Protein AF-A0A8J3IR91-F1 (afdb_monomer_lite)

Radius of gyration: 12.89 Å; chains: 1; bounding box: 26×27×30 Å

Sequence (80 aa):
MSPTRASWLMVSWKEELDERQQKSVEQICQGHPDLESAYQLAQQFVLMLAEHRAEDLDAWLVQAEQSGLPELRKMAKGIR

Foldseek 3Di:
DDPVLLVCLLQDAPVPDDPVSNVSLVVQCVVDVLSVLSSVLSNVVSVCVVVVVPVCLVVSLVSLCVSPDPVSVVVSVVVD

Structure (mmCIF, N/CA/C/O backbone):
data_AF-A0A8J3IR91-F1
#
_entry.id   AF-A0A8J3IR91-F1
#
loop_
_atom_site.group_PDB
_atom_site.id
_atom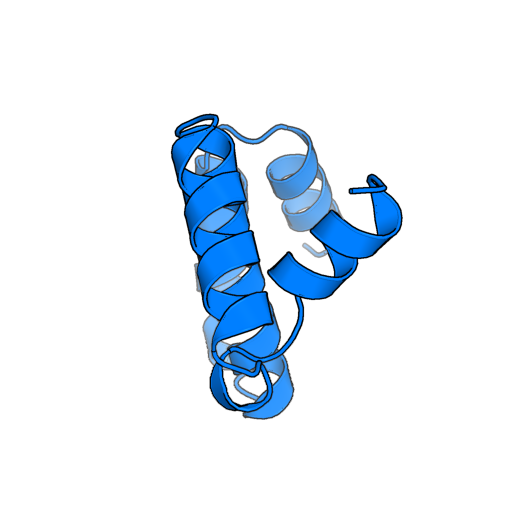_site.type_symbol
_atom_site.label_atom_id
_atom_site.label_alt_id
_atom_site.label_comp_id
_atom_site.label_asym_id
_atom_site.label_entity_id
_atom_site.label_seq_id
_atom_site.pdbx_PDB_ins_code
_atom_site.Cartn_x
_atom_site.Cartn_y
_atom_site.Cartn_z
_atom_site.occupancy
_atom_site.B_iso_or_equiv
_atom_site.auth_seq_id
_atom_site.auth_comp_id
_atom_site.auth_asym_id
_atom_site.auth_atom_id
_atom_site.pdbx_PDB_model_num
ATOM 1 N N . MET A 1 1 ? -7.859 16.745 11.564 1.00 81.50 1 MET A N 1
ATOM 2 C CA . MET A 1 1 ? -7.023 16.575 10.352 1.00 81.50 1 MET A CA 1
ATOM 3 C C . MET A 1 1 ? -7.947 16.449 9.150 1.00 81.50 1 MET A C 1
ATOM 5 O O . MET A 1 1 ? -8.992 15.835 9.307 1.00 81.50 1 MET A O 1
ATOM 9 N N . SER A 1 2 ? -7.633 17.058 8.002 1.00 92.62 2 SER A N 1
ATOM 10 C CA . SER A 1 2 ? -8.481 16.925 6.805 1.00 92.62 2 SER A CA 1
ATOM 11 C C . SER A 1 2 ? -8.240 15.583 6.094 1.00 92.62 2 SER A C 1
ATOM 13 O O . SER A 1 2 ? -7.120 15.069 6.167 1.00 92.62 2 SER A O 1
ATOM 15 N N . PRO A 1 3 ? -9.233 15.039 5.361 1.00 90.62 3 PRO A N 1
ATOM 16 C CA . PRO A 1 3 ? -9.065 13.806 4.585 1.00 90.62 3 PRO A CA 1
ATOM 17 C C . PRO A 1 3 ? -7.908 13.870 3.580 1.00 90.62 3 PRO A C 1
ATOM 19 O O . PRO A 1 3 ? -7.138 12.922 3.460 1.00 90.62 3 PRO A O 1
ATOM 22 N N . THR A 1 4 ? -7.717 15.015 2.915 1.00 93.12 4 THR A N 1
ATOM 23 C CA . THR A 1 4 ? -6.605 15.234 1.974 1.00 93.12 4 THR A CA 1
ATOM 24 C C . THR A 1 4 ? -5.246 15.145 2.661 1.00 93.12 4 THR A C 1
ATOM 26 O O . THR A 1 4 ? -4.331 14.521 2.136 1.00 93.12 4 THR A O 1
ATOM 29 N N . ARG A 1 5 ? -5.110 15.729 3.860 1.00 92.81 5 ARG A N 1
ATOM 30 C CA . ARG A 1 5 ? -3.859 15.670 4.624 1.00 92.81 5 ARG A CA 1
ATOM 31 C C . ARG A 1 5 ? -3.572 14.257 5.127 1.00 92.81 5 ARG A C 1
ATOM 33 O O . ARG A 1 5 ? -2.423 13.841 5.089 1.00 92.81 5 ARG A O 1
ATOM 40 N N . ALA A 1 6 ? -4.600 13.532 5.568 1.00 92.12 6 ALA A N 1
ATOM 41 C CA . ALA A 1 6 ? -4.466 12.131 5.963 1.00 92.12 6 ALA A CA 1
ATOM 42 C C . ALA A 1 6 ? -4.026 11.257 4.778 1.00 92.12 6 ALA A C 1
ATOM 44 O O . ALA A 1 6 ? -3.082 10.487 4.903 1.00 92.12 6 ALA A O 1
ATOM 45 N N . SER A 1 7 ? -4.652 11.448 3.612 1.00 92.50 7 SER A N 1
ATOM 46 C CA . SER A 1 7 ? -4.314 10.712 2.388 1.00 92.50 7 SER A CA 1
ATOM 47 C C . SER A 1 7 ? -2.876 10.978 1.948 1.00 92.50 7 SER A C 1
ATOM 49 O O . SER A 1 7 ? -2.157 10.035 1.647 1.00 92.50 7 SER A O 1
ATOM 51 N N . TRP A 1 8 ? -2.440 12.245 1.967 1.00 94.31 8 TRP A N 1
ATOM 52 C CA . TRP A 1 8 ? -1.056 12.614 1.659 1.00 94.31 8 TRP A CA 1
ATOM 53 C C . TRP A 1 8 ? -0.069 11.916 2.599 1.00 94.31 8 TRP A C 1
ATOM 55 O O . TRP A 1 8 ? 0.848 11.264 2.122 1.00 94.31 8 TRP A O 1
ATOM 65 N N . LEU A 1 9 ? -0.315 11.950 3.914 1.00 94.19 9 LEU A N 1
ATOM 66 C CA . LEU A 1 9 ? 0.541 11.276 4.898 1.00 94.19 9 LEU A CA 1
ATOM 67 C C . LEU A 1 9 ? 0.652 9.762 4.669 1.00 94.19 9 LEU A C 1
ATOM 69 O O . LEU A 1 9 ? 1.718 9.199 4.881 1.00 94.19 9 LEU A O 1
ATOM 73 N N . MET A 1 10 ? -0.428 9.101 4.242 1.00 93.19 10 MET A N 1
ATOM 74 C CA . MET A 1 10 ? -0.422 7.654 3.999 1.00 93.19 10 MET A CA 1
ATOM 75 C C . MET A 1 10 ? 0.401 7.239 2.772 1.00 93.19 10 MET A C 1
ATOM 77 O O . MET A 1 10 ? 0.864 6.101 2.723 1.00 93.19 10 MET A O 1
ATOM 81 N N . VAL A 1 11 ? 0.570 8.134 1.793 1.00 92.19 11 VAL A N 1
ATOM 82 C CA . VAL A 1 11 ? 1.318 7.869 0.548 1.00 92.19 11 VAL A CA 1
ATOM 83 C C . VAL A 1 11 ? 2.676 8.575 0.495 1.00 92.19 11 VAL A C 1
ATOM 85 O O . VAL A 1 11 ? 3.433 8.376 -0.449 1.00 92.19 11 VAL A O 1
ATOM 88 N N . SER A 1 12 ? 3.000 9.409 1.483 1.00 91.62 12 SER A N 1
ATOM 89 C CA . SER A 1 12 ? 4.342 9.964 1.651 1.00 91.62 12 SER A CA 1
ATOM 90 C C . SER A 1 12 ? 5.332 8.859 2.002 1.00 91.62 12 SER A C 1
ATOM 92 O O . SER A 1 12 ? 4.998 7.935 2.747 1.00 91.62 12 SER A O 1
ATOM 94 N N . TRP A 1 13 ? 6.558 8.974 1.499 1.00 84.56 13 TRP A N 1
ATOM 95 C CA . TRP A 1 13 ? 7.623 8.049 1.855 1.00 84.56 13 TRP A CA 1
ATOM 96 C C . TRP A 1 13 ? 7.923 8.170 3.353 1.00 84.56 13 TRP A C 1
ATOM 98 O O . TRP A 1 13 ? 8.136 9.272 3.862 1.00 84.56 13 TRP A O 1
ATOM 108 N N . LYS A 1 14 ? 7.879 7.049 4.080 1.00 79.69 14 LYS A N 1
ATOM 109 C CA . LYS A 1 14 ? 7.975 7.025 5.547 1.00 79.69 14 LYS A CA 1
ATOM 110 C C . LYS A 1 14 ? 9.236 7.726 6.070 1.00 79.69 14 LYS A C 1
ATOM 112 O O . LYS A 1 14 ? 9.182 8.389 7.103 1.00 79.69 14 LYS A O 1
ATOM 117 N N . GLU A 1 15 ? 10.343 7.594 5.353 1.00 82.00 15 GLU A N 1
ATOM 118 C CA . GLU A 1 15 ? 11.656 8.159 5.656 1.00 82.00 15 GLU A CA 1
ATOM 119 C C . GLU A 1 15 ? 11.678 9.692 5.561 1.00 82.00 15 GLU A C 1
ATOM 121 O O . GLU A 1 15 ? 12.508 10.333 6.204 1.00 82.00 15 GLU A O 1
ATOM 126 N N . GLU A 1 16 ? 10.750 10.289 4.810 1.00 86.81 16 GLU A N 1
ATOM 127 C CA . GLU A 1 16 ? 10.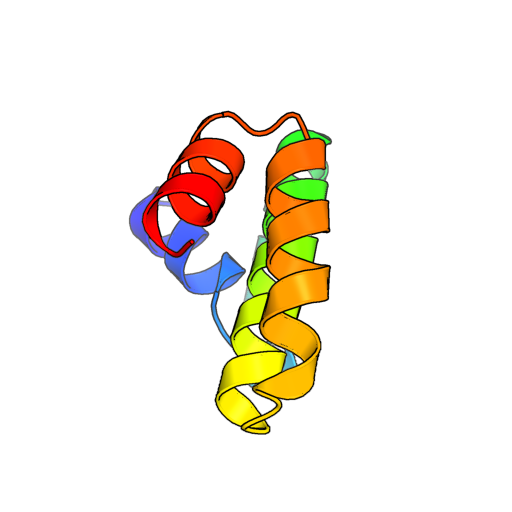607 11.742 4.674 1.00 86.81 16 GLU A CA 1
ATOM 128 C C . GLU A 1 16 ? 9.666 12.350 5.725 1.00 86.81 16 GLU A C 1
ATOM 130 O O . GLU A 1 16 ? 9.591 13.573 5.861 1.00 86.81 16 GLU A O 1
ATOM 135 N N . LEU A 1 17 ? 8.936 11.513 6.471 1.00 91.06 17 LEU A N 1
ATOM 136 C CA . LEU A 1 17 ? 8.009 11.972 7.497 1.00 91.06 17 LEU A CA 1
ATOM 137 C C . LEU A 1 17 ? 8.744 12.305 8.794 1.00 91.06 17 LEU A C 1
ATOM 139 O O . LEU A 1 17 ? 9.461 11.474 9.354 1.00 91.06 17 LEU A O 1
ATOM 143 N N . ASP A 1 18 ? 8.480 13.495 9.330 1.00 94.06 18 ASP A N 1
ATOM 144 C CA . ASP A 1 18 ? 8.924 13.871 10.668 1.00 94.06 18 ASP A CA 1
ATOM 145 C C . ASP A 1 18 ? 8.199 13.065 11.764 1.00 94.06 18 ASP A C 1
ATOM 147 O O . ASP A 1 18 ? 7.164 12.430 11.544 1.00 94.06 18 ASP A O 1
ATOM 151 N N . GLU A 1 19 ? 8.711 13.117 12.994 1.00 93.50 19 GLU A N 1
ATOM 152 C CA . GLU A 1 19 ? 8.150 12.362 14.123 1.00 93.50 19 GLU A CA 1
ATOM 153 C C . GLU A 1 19 ? 6.662 12.656 14.391 1.00 93.50 19 GLU A C 1
ATOM 155 O O . GLU A 1 19 ? 5.917 11.789 14.854 1.00 93.50 19 GLU A O 1
ATOM 160 N N . ARG A 1 20 ? 6.196 13.886 14.135 1.00 93.94 20 ARG A N 1
ATOM 161 C CA . AR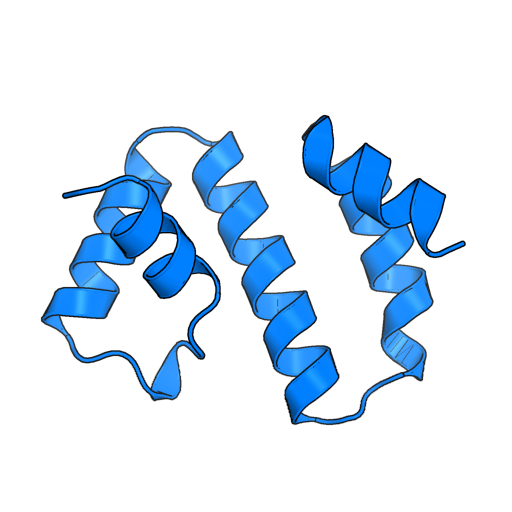G A 1 20 ? 4.788 14.262 14.352 1.00 93.94 20 ARG A CA 1
ATOM 162 C C . ARG A 1 20 ? 3.905 13.696 13.249 1.00 93.94 20 ARG A C 1
ATOM 164 O O . ARG A 1 20 ? 2.770 13.292 13.513 1.00 93.94 20 ARG A O 1
ATOM 171 N N . GLN A 1 21 ? 4.410 13.677 12.024 1.00 94.62 21 GLN A N 1
ATOM 172 C CA . GLN A 1 21 ? 3.750 13.089 10.870 1.00 94.62 21 GLN A CA 1
ATOM 173 C C . GLN A 1 21 ? 3.668 11.566 11.008 1.00 94.62 21 GLN A C 1
ATOM 175 O O . GLN A 1 21 ? 2.581 11.020 10.839 1.00 94.62 21 GLN A O 1
ATOM 180 N N . GLN A 1 22 ? 4.746 10.902 11.434 1.00 93.06 22 GLN A N 1
ATOM 181 C CA . GLN A 1 22 ? 4.747 9.463 11.720 1.00 93.06 22 GLN A CA 1
ATOM 182 C C . GLN A 1 22 ? 3.719 9.102 12.801 1.00 93.06 22 GLN A C 1
ATOM 184 O O . GLN A 1 22 ? 2.878 8.233 12.585 1.00 93.06 22 GLN A O 1
ATOM 189 N N . LYS A 1 23 ? 3.669 9.854 13.909 1.00 94.50 23 LYS A N 1
ATOM 190 C CA . LYS A 1 23 ? 2.622 9.681 14.935 1.00 94.50 23 LYS A CA 1
ATOM 191 C C . LYS A 1 23 ? 1.210 9.899 14.396 1.00 94.50 23 LYS A C 1
ATOM 193 O O . LYS A 1 23 ? 0.271 9.242 14.834 1.00 94.50 23 LYS A O 1
ATOM 198 N N . SER A 1 24 ? 1.039 10.826 13.455 1.00 94.75 24 SER A N 1
ATOM 199 C CA . SER A 1 24 ? -0.263 11.052 12.818 1.00 94.75 24 SER A CA 1
ATOM 200 C C . SER A 1 24 ? -0.674 9.848 11.966 1.00 94.75 24 SER A C 1
ATOM 202 O O . SER A 1 24 ? -1.835 9.455 12.004 1.00 94.75 24 SER A O 1
ATOM 204 N N . VAL A 1 25 ? 0.266 9.237 11.241 1.00 94.88 25 VAL A N 1
ATOM 205 C CA . VAL A 1 25 ? 0.037 7.997 10.483 1.00 94.88 25 VAL A CA 1
ATOM 206 C C . VAL A 1 25 ? -0.327 6.841 11.413 1.00 94.88 25 VAL A C 1
ATOM 208 O O . VAL A 1 25 ? -1.309 6.148 11.157 1.00 94.88 25 VAL A O 1
ATOM 211 N N . GLU A 1 26 ? 0.394 6.671 12.523 1.00 94.50 26 GLU A N 1
ATOM 212 C CA . GLU A 1 26 ? 0.081 5.652 13.534 1.00 94.50 26 GLU A CA 1
ATOM 213 C C . GLU A 1 26 ? -1.342 5.820 14.082 1.00 94.50 26 GLU A C 1
ATOM 215 O O . GLU A 1 26 ? -2.103 4.856 14.137 1.00 94.50 26 GLU A O 1
ATOM 220 N N . GLN A 1 27 ? -1.738 7.051 14.415 1.00 95.12 27 GLN A N 1
ATOM 221 C CA . GLN A 1 27 ? -3.093 7.355 14.883 1.00 95.12 27 GLN A CA 1
ATOM 222 C C . GLN A 1 27 ? -4.166 7.059 13.829 1.00 95.12 27 GLN A C 1
ATOM 224 O O . GLN A 1 27 ? -5.247 6.591 14.184 1.00 95.12 27 GLN A O 1
ATOM 229 N N . ILE A 1 28 ? -3.891 7.316 12.543 1.00 94.38 28 ILE A N 1
ATOM 230 C CA . ILE A 1 28 ? -4.805 6.945 11.451 1.00 94.38 28 ILE A CA 1
ATOM 231 C C . ILE A 1 28 ? -4.956 5.421 11.403 1.00 94.38 28 ILE A C 1
ATOM 233 O O . ILE A 1 28 ? -6.080 4.925 11.407 1.00 94.38 28 ILE A O 1
ATOM 237 N N . CYS A 1 29 ? -3.846 4.679 11.396 1.00 94.75 29 CYS A N 1
ATOM 238 C CA . CYS A 1 29 ? -3.859 3.218 11.273 1.00 94.75 29 CYS A CA 1
ATOM 239 C C . CYS A 1 29 ? -4.561 2.540 12.459 1.00 94.75 29 CYS A C 1
ATOM 241 O O . CYS A 1 29 ? -5.284 1.568 12.274 1.00 94.75 29 CYS A O 1
ATOM 243 N N . GLN A 1 30 ? -4.429 3.097 13.667 1.00 94.62 30 GLN A N 1
ATOM 244 C CA . GLN A 1 30 ? -5.123 2.610 14.865 1.00 94.62 30 GLN A CA 1
ATOM 245 C C . GLN A 1 30 ? -6.647 2.814 14.823 1.00 94.62 30 GLN A C 1
ATOM 247 O O . GLN A 1 30 ? -7.364 2.212 15.620 1.00 94.62 30 GLN A O 1
ATOM 252 N N . GLY A 1 31 ? -7.159 3.656 13.920 1.00 92.62 31 GLY A N 1
ATOM 253 C CA . GLY A 1 31 ? -8.587 3.954 13.825 1.00 92.62 31 GLY A CA 1
ATOM 254 C C . GLY A 1 31 ? -9.432 2.808 13.259 1.00 92.62 31 GLY A C 1
ATOM 255 O O . GLY A 1 31 ? -10.603 2.695 13.617 1.00 92.62 31 GLY A O 1
ATOM 256 N N . HIS A 1 32 ? -8.866 1.973 12.378 1.00 93.50 32 HIS A N 1
ATOM 257 C CA . HIS A 1 32 ? -9.552 0.820 11.788 1.00 93.50 32 HIS A CA 1
ATOM 258 C C . HIS A 1 32 ? -8.550 -0.137 11.105 1.00 93.50 32 HIS A C 1
ATOM 260 O O . HIS A 1 32 ? -7.651 0.355 10.423 1.00 93.50 32 HIS A O 1
ATOM 266 N N . PRO A 1 33 ? -8.724 -1.474 11.174 1.00 89.62 33 PRO A N 1
ATOM 267 C CA . PRO A 1 33 ? -7.826 -2.438 10.513 1.00 89.62 33 PRO A CA 1
ATOM 268 C C . PRO A 1 33 ? -7.648 -2.210 9.002 1.00 89.62 33 PRO A C 1
ATOM 270 O O . PRO A 1 33 ? -6.557 -2.373 8.452 1.00 89.62 33 PRO A O 1
ATOM 273 N N . ASP A 1 34 ? -8.710 -1.766 8.328 1.00 94.31 34 ASP A N 1
ATOM 274 C CA . ASP A 1 34 ? -8.660 -1.399 6.906 1.00 94.31 34 ASP A CA 1
ATOM 275 C C . ASP A 1 34 ? -7.681 -0.253 6.625 1.00 94.31 34 ASP A C 1
ATOM 277 O O . ASP A 1 34 ? -7.080 -0.221 5.555 1.00 94.31 34 ASP A O 1
ATOM 281 N N . LEU A 1 35 ? -7.498 0.683 7.564 1.00 94.12 35 LEU A N 1
ATOM 282 C CA . LEU A 1 35 ? -6.569 1.806 7.401 1.00 94.12 35 LEU A CA 1
ATOM 283 C C . LEU A 1 35 ? -5.118 1.346 7.514 1.00 94.12 35 LEU A C 1
ATOM 285 O O . LEU A 1 35 ? -4.281 1.808 6.743 1.00 94.12 35 LEU A O 1
ATOM 289 N N . GLU A 1 36 ? -4.830 0.411 8.419 1.00 94.19 36 GLU A N 1
ATOM 290 C CA . GLU A 1 36 ? -3.518 -0.234 8.498 1.00 94.19 36 GLU A CA 1
ATOM 291 C C . GLU A 1 36 ? -3.212 -1.017 7.213 1.00 94.19 36 GLU A C 1
ATOM 293 O O . GLU A 1 36 ? -2.152 -0.837 6.613 1.00 94.19 36 GLU A O 1
ATOM 298 N N . SER A 1 37 ? -4.171 -1.815 6.737 1.00 94.44 37 SER A N 1
ATOM 299 C CA . SER A 1 37 ? -4.025 -2.589 5.496 1.00 94.44 37 SER A CA 1
ATOM 300 C C . SER A 1 37 ? -3.840 -1.676 4.276 1.00 94.44 37 SER A C 1
ATOM 302 O O . SER A 1 37 ? -2.977 -1.916 3.430 1.00 94.44 37 SER A O 1
ATOM 304 N N . ALA A 1 38 ? -4.609 -0.585 4.202 1.00 95.19 38 ALA A N 1
ATOM 305 C CA . ALA A 1 38 ? -4.483 0.416 3.147 1.00 95.19 38 ALA A CA 1
ATOM 306 C C . ALA A 1 38 ? -3.124 1.124 3.193 1.00 95.19 38 ALA A C 1
ATOM 308 O O . ALA A 1 38 ? -2.518 1.348 2.147 1.00 95.19 38 ALA A O 1
ATOM 309 N N . TYR A 1 39 ? -2.635 1.455 4.390 1.00 95.31 39 TYR A N 1
ATOM 310 C CA . TYR A 1 39 ? -1.328 2.074 4.573 1.00 95.31 39 TYR A CA 1
ATOM 311 C C . TYR A 1 39 ? -0.195 1.155 4.110 1.00 95.31 39 TYR A C 1
ATOM 313 O O . TYR A 1 39 ? 0.668 1.592 3.354 1.00 95.31 39 TYR A O 1
ATOM 321 N N . GLN A 1 40 ? -0.215 -0.124 4.496 1.00 94.25 40 GLN A N 1
ATOM 322 C CA . GLN A 1 40 ? 0.805 -1.093 4.084 1.00 94.25 40 GLN A CA 1
ATOM 323 C C . GLN A 1 40 ? 0.885 -1.222 2.558 1.00 94.25 40 GLN A C 1
ATOM 325 O O . GLN A 1 40 ? 1.968 -1.091 1.986 1.00 94.25 40 GLN A O 1
ATOM 330 N N . LEU A 1 41 ? -0.261 -1.396 1.891 1.00 95.75 41 LEU A N 1
ATOM 331 C CA . LEU A 1 41 ? -0.319 -1.502 0.431 1.00 95.75 41 LEU A CA 1
ATOM 332 C C . LEU A 1 41 ? 0.120 -0.207 -0.259 1.00 95.75 41 LEU A C 1
ATOM 334 O O . LEU A 1 41 ? 0.835 -0.264 -1.260 1.00 95.75 41 LEU A O 1
ATOM 338 N N . ALA A 1 42 ? -0.261 0.955 0.280 1.00 94.75 42 ALA A N 1
ATOM 339 C CA . ALA A 1 42 ? 0.177 2.248 -0.236 1.00 94.75 42 ALA A CA 1
ATOM 340 C C . ALA A 1 42 ? 1.700 2.419 -0.130 1.00 94.75 42 ALA A C 1
ATOM 342 O O . ALA A 1 42 ? 2.338 2.794 -1.110 1.00 94.75 42 ALA A O 1
ATOM 343 N N . GLN A 1 43 ? 2.298 2.091 1.019 1.00 94.69 43 GLN A N 1
ATOM 344 C CA . GLN A 1 43 ? 3.745 2.195 1.225 1.00 94.69 43 GLN A CA 1
ATOM 345 C C . GLN A 1 43 ? 4.526 1.231 0.329 1.00 94.69 43 GLN A C 1
ATOM 347 O O . GLN A 1 43 ? 5.530 1.625 -0.260 1.00 94.69 43 GLN A O 1
ATOM 352 N N . GLN A 1 44 ? 4.049 -0.007 0.163 1.00 94.31 44 GLN A N 1
ATOM 353 C CA . GLN A 1 44 ? 4.653 -0.958 -0.774 1.00 94.31 44 GLN A CA 1
ATOM 354 C C . GLN A 1 44 ? 4.642 -0.426 -2.210 1.00 94.31 44 GLN A C 1
ATOM 356 O O . GLN A 1 44 ? 5.650 -0.527 -2.906 1.00 94.31 44 GLN A O 1
ATOM 361 N N . PHE A 1 45 ? 3.531 0.181 -2.634 1.00 94.12 45 PHE A N 1
ATOM 362 C CA . PHE A 1 45 ? 3.410 0.773 -3.964 1.00 94.12 45 PHE A CA 1
ATOM 363 C C . PHE A 1 45 ? 4.361 1.962 -4.153 1.00 94.12 45 PHE A C 1
ATOM 365 O O . PHE A 1 45 ? 5.069 2.036 -5.153 1.00 94.12 45 PHE A O 1
ATOM 372 N N . VAL A 1 46 ? 4.414 2.873 -3.177 1.00 93.06 46 VAL A N 1
ATOM 373 C CA . VAL A 1 46 ? 5.309 4.042 -3.195 1.00 93.06 46 VAL A CA 1
ATOM 374 C C . VAL A 1 46 ? 6.771 3.606 -3.273 1.00 93.06 46 VAL A C 1
ATOM 376 O O . VAL A 1 46 ? 7.510 4.119 -4.110 1.00 93.06 46 VAL A O 1
ATOM 379 N N . LEU A 1 47 ? 7.172 2.622 -2.464 1.00 92.12 47 LEU A N 1
ATOM 380 C CA . LEU A 1 47 ? 8.533 2.090 -2.469 1.00 92.12 47 LEU A CA 1
ATOM 381 C C . LEU A 1 47 ? 8.881 1.430 -3.808 1.00 92.12 47 LEU A C 1
ATOM 383 O O . LEU A 1 47 ? 9.948 1.674 -4.360 1.00 92.12 47 LEU A O 1
ATOM 387 N N . MET A 1 48 ? 7.963 0.634 -4.360 1.00 94.56 48 MET A N 1
ATOM 388 C CA . MET A 1 48 ? 8.129 -0.001 -5.668 1.00 94.56 48 MET A CA 1
ATOM 389 C C . MET A 1 48 ? 8.352 1.029 -6.784 1.00 94.56 48 MET A C 1
ATOM 391 O O . MET A 1 48 ? 9.212 0.827 -7.640 1.00 94.56 48 MET A O 1
ATOM 395 N N . LEU A 1 49 ? 7.615 2.146 -6.764 1.00 92.00 49 LEU A N 1
ATOM 396 C CA . LEU A 1 49 ? 7.806 3.239 -7.719 1.00 92.00 49 LEU A CA 1
ATOM 397 C C . LEU A 1 49 ? 9.137 3.969 -7.507 1.00 92.00 49 LEU A C 1
ATOM 399 O O . LEU A 1 49 ? 9.829 4.244 -8.485 1.00 92.00 49 LEU A O 1
ATOM 403 N N . ALA A 1 50 ? 9.496 4.267 -6.256 1.00 91.56 50 ALA A N 1
ATOM 404 C CA . ALA A 1 50 ? 10.738 4.962 -5.917 1.00 91.56 50 ALA A CA 1
ATOM 405 C C . ALA A 1 50 ? 11.985 4.154 -6.316 1.00 91.56 50 ALA A C 1
ATOM 407 O O . ALA A 1 50 ? 12.967 4.717 -6.794 1.00 91.56 50 ALA A O 1
ATOM 408 N N . GLU A 1 51 ? 11.930 2.830 -6.158 1.00 94.00 51 GLU A N 1
ATOM 409 C CA . GLU A 1 51 ? 13.026 1.909 -6.474 1.00 94.00 51 GLU A CA 1
ATOM 410 C C . GLU A 1 51 ? 12.947 1.330 -7.897 1.00 94.00 51 GLU A C 1
ATOM 412 O O . GLU A 1 51 ? 13.775 0.503 -8.269 1.00 94.00 51 GLU A O 1
ATOM 417 N N . HIS A 1 52 ? 11.974 1.761 -8.709 1.00 93.44 52 HIS A N 1
ATOM 418 C CA . HIS A 1 52 ? 11.754 1.281 -10.079 1.00 93.44 52 HIS A CA 1
ATOM 419 C C . HIS A 1 52 ? 11.601 -0.252 -10.210 1.00 93.44 52 HIS A C 1
ATOM 421 O O . HIS A 1 52 ? 11.953 -0.824 -11.243 1.00 93.44 52 HIS A O 1
ATOM 427 N N . ARG A 1 53 ? 11.028 -0.916 -9.198 1.00 94.50 53 ARG A N 1
ATOM 428 C CA . ARG A 1 53 ? 10.844 -2.380 -9.147 1.00 94.50 53 ARG A CA 1
ATOM 429 C C . ARG A 1 53 ? 9.589 -2.836 -9.891 1.00 94.50 53 ARG A C 1
ATOM 431 O O . ARG A 1 53 ? 8.620 -3.293 -9.288 1.00 94.50 53 ARG A O 1
ATOM 438 N N . ALA A 1 54 ? 9.568 -2.672 -11.210 1.00 92.19 54 ALA A N 1
ATOM 439 C CA . ALA A 1 54 ? 8.414 -3.052 -12.029 1.00 92.19 54 ALA A CA 1
ATOM 440 C C . ALA A 1 54 ? 8.063 -4.551 -11.920 1.00 92.19 54 ALA A C 1
ATOM 442 O O . ALA A 1 54 ? 6.901 -4.921 -12.068 1.00 92.19 54 ALA A O 1
ATOM 443 N N . GLU A 1 55 ? 9.045 -5.400 -11.627 1.00 95.12 55 GLU A N 1
ATOM 444 C CA . GLU A 1 55 ? 8.889 -6.837 -11.397 1.00 95.12 55 GLU A CA 1
ATOM 445 C C . GLU A 1 55 ? 7.970 -7.186 -10.213 1.00 95.12 55 GLU A C 1
ATOM 447 O O . GLU A 1 55 ? 7.342 -8.244 -10.224 1.00 95.12 55 GLU A O 1
ATOM 452 N N . ASP A 1 56 ? 7.831 -6.292 -9.229 1.00 96.06 56 ASP A N 1
ATOM 453 C CA . ASP A 1 56 ? 6.983 -6.508 -8.052 1.00 96.06 56 ASP A CA 1
ATOM 454 C C . ASP A 1 56 ? 5.514 -6.127 -8.304 1.00 96.06 56 ASP A C 1
ATOM 456 O O . ASP A 1 56 ? 4.638 -6.456 -7.495 1.00 96.06 56 ASP A O 1
ATOM 460 N N . LEU A 1 57 ? 5.219 -5.447 -9.422 1.00 95.75 57 LEU A N 1
ATOM 461 C CA . LEU A 1 57 ? 3.895 -4.886 -9.699 1.00 95.75 57 LEU A CA 1
ATOM 462 C C . LEU A 1 57 ? 2.816 -5.968 -9.734 1.00 95.75 57 LEU A C 1
ATOM 464 O O . LEU A 1 57 ? 1.761 -5.798 -9.126 1.00 95.75 57 LEU A O 1
ATOM 468 N N . ASP A 1 58 ? 3.078 -7.096 -10.391 1.00 96.06 58 ASP A N 1
ATOM 469 C CA . ASP A 1 58 ? 2.104 -8.186 -10.484 1.00 96.06 58 ASP A CA 1
ATOM 470 C C . ASP A 1 58 ? 1.758 -8.766 -9.109 1.00 96.06 58 ASP A C 1
ATOM 472 O O . ASP A 1 58 ? 0.584 -9.015 -8.812 1.00 96.06 58 ASP A O 1
ATOM 476 N N 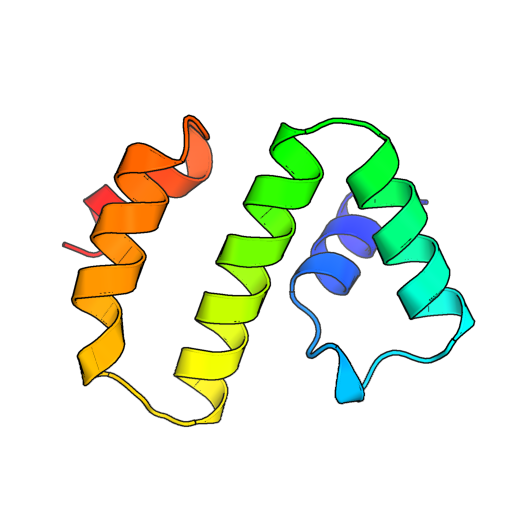. ALA A 1 59 ? 2.764 -8.939 -8.247 1.00 96.19 59 ALA A N 1
ATOM 477 C CA . ALA A 1 59 ? 2.568 -9.415 -6.882 1.00 96.19 59 ALA A CA 1
ATOM 478 C C . ALA A 1 59 ? 1.763 -8.403 -6.054 1.00 96.19 59 ALA A C 1
ATOM 480 O O . ALA A 1 59 ? 0.816 -8.784 -5.359 1.00 96.19 59 ALA A O 1
ATOM 481 N N . TRP A 1 60 ? 2.081 -7.114 -6.183 1.00 97.06 60 TRP A N 1
ATOM 482 C CA . TRP A 1 60 ? 1.339 -6.046 -5.522 1.00 97.06 60 TRP A CA 1
ATOM 483 C C . TRP A 1 60 ? -0.129 -5.995 -5.977 1.00 97.06 60 TRP A C 1
ATOM 485 O O . TRP A 1 60 ? -1.030 -5.900 -5.143 1.00 97.06 60 TRP A O 1
ATOM 495 N N . LEU A 1 61 ? -0.401 -6.145 -7.280 1.00 97.06 61 LEU A N 1
ATOM 496 C CA . LEU A 1 61 ? -1.763 -6.170 -7.827 1.00 97.06 61 LEU A CA 1
ATOM 497 C C . LEU A 1 61 ? -2.587 -7.337 -7.258 1.00 97.06 61 LEU A C 1
ATOM 499 O O . LEU A 1 61 ? -3.759 -7.151 -6.926 1.00 97.06 61 LEU A O 1
ATOM 503 N N . VAL A 1 62 ? -1.985 -8.521 -7.079 1.00 96.88 62 VAL A N 1
ATOM 504 C CA . VAL A 1 62 ? -2.646 -9.661 -6.411 1.00 96.88 62 VAL A CA 1
ATOM 505 C C . VAL A 1 62 ? -3.011 -9.317 -4.965 1.00 96.88 62 VAL A C 1
ATOM 507 O O . VAL A 1 62 ? -4.140 -9.571 -4.541 1.00 96.88 62 VAL A O 1
ATOM 510 N N . GLN A 1 63 ? -2.086 -8.721 -4.209 1.00 96.25 63 GLN A N 1
ATOM 511 C CA . GLN A 1 63 ? -2.331 -8.342 -2.814 1.00 96.25 63 GLN A CA 1
ATOM 512 C C . GLN A 1 63 ? -3.426 -7.275 -2.700 1.00 96.25 63 GLN A C 1
ATOM 514 O O . GLN A 1 63 ? -4.337 -7.406 -1.881 1.00 96.25 63 GLN A O 1
ATOM 519 N N . ALA A 1 64 ? -3.402 -6.262 -3.567 1.00 96.56 64 ALA A N 1
ATOM 520 C CA . ALA A 1 64 ? -4.423 -5.222 -3.620 1.00 96.56 64 ALA A CA 1
ATOM 521 C C . ALA A 1 64 ? -5.819 -5.793 -3.937 1.00 96.56 64 ALA A C 1
ATOM 523 O O . ALA A 1 64 ? -6.805 -5.380 -3.321 1.00 96.56 64 ALA A O 1
ATOM 524 N N . GLU A 1 65 ? -5.923 -6.789 -4.823 1.00 96.00 65 GLU A N 1
ATOM 525 C CA . GLU A 1 65 ? -7.188 -7.479 -5.107 1.00 96.00 65 GLU A CA 1
ATOM 526 C C . GLU A 1 65 ? -7.729 -8.286 -3.919 1.00 96.00 65 GLU A C 1
ATOM 528 O O . GLU A 1 65 ? -8.949 -8.358 -3.734 1.00 96.00 65 GLU A O 1
ATOM 533 N N . GLN A 1 66 ? -6.835 -8.881 -3.127 1.00 95.31 66 GLN A N 1
ATOM 534 C CA . GLN A 1 66 ? -7.160 -9.739 -1.981 1.00 95.31 66 GLN A CA 1
ATOM 535 C C . GLN A 1 66 ? -7.307 -8.972 -0.659 1.00 95.31 66 GLN A C 1
ATOM 537 O O . GLN A 1 66 ? -7.789 -9.537 0.318 1.00 95.31 66 GLN A O 1
ATOM 542 N N . SER A 1 67 ? -6.955 -7.686 -0.636 1.00 93.56 67 SER A N 1
ATOM 543 C CA . SER A 1 67 ? -6.931 -6.825 0.556 1.00 93.56 67 SER A CA 1
ATOM 544 C C . SER A 1 67 ? -8.274 -6.644 1.274 1.00 93.56 67 SER A C 1
ATOM 546 O O . SER A 1 67 ? -8.314 -6.110 2.376 1.00 93.56 67 SER A O 1
ATOM 548 N N . GLY A 1 68 ? -9.391 -7.016 0.641 1.00 93.38 68 GLY A N 1
ATOM 549 C CA . GLY A 1 68 ? -10.736 -6.726 1.144 1.00 93.38 68 GLY A CA 1
ATOM 550 C C . GLY A 1 68 ? -11.166 -5.264 0.966 1.00 93.38 68 GLY A C 1
ATOM 551 O O . GLY A 1 68 ? -12.331 -4.952 1.196 1.00 93.38 68 GLY A O 1
ATOM 552 N N . LEU A 1 69 ? -10.277 -4.388 0.480 1.00 95.25 69 LEU A N 1
ATOM 553 C CA . LEU A 1 69 ? -10.526 -2.959 0.298 1.00 95.25 69 LEU A CA 1
ATOM 554 C C . LEU A 1 69 ? -11.105 -2.690 -1.103 1.00 95.25 69 L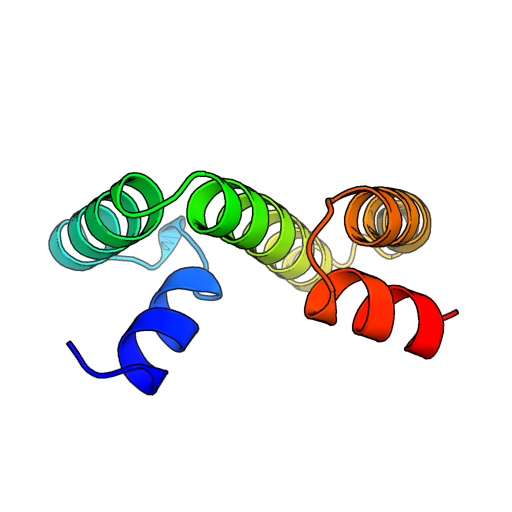EU A C 1
ATOM 556 O O . LEU A 1 69 ? -10.396 -2.862 -2.103 1.00 95.25 69 LEU A O 1
ATOM 560 N N . PRO A 1 70 ? -12.377 -2.252 -1.228 1.00 94.94 70 PRO A N 1
ATOM 561 C CA . PRO A 1 70 ? -13.046 -2.141 -2.526 1.00 94.94 70 PRO A CA 1
ATOM 562 C C . PRO A 1 70 ? -12.324 -1.233 -3.525 1.00 94.94 70 PRO A C 1
ATOM 564 O O . PRO A 1 70 ? -12.236 -1.579 -4.706 1.00 94.94 70 PRO A O 1
ATOM 567 N N . GLU A 1 71 ? -11.781 -0.108 -3.054 1.00 93.62 71 GLU A N 1
ATOM 568 C CA . GLU A 1 71 ? -11.094 0.869 -3.904 1.00 93.62 71 GLU A CA 1
ATOM 569 C C . GLU A 1 71 ? -9.727 0.364 -4.390 1.00 93.62 71 GLU A C 1
ATOM 571 O O . GLU A 1 71 ? -9.418 0.508 -5.572 1.00 93.62 71 GLU A O 1
ATOM 576 N N . LEU A 1 72 ? -8.943 -0.317 -3.541 1.00 94.69 72 LEU A N 1
ATOM 577 C CA . LEU A 1 72 ? -7.668 -0.917 -3.965 1.00 94.69 72 LEU A CA 1
ATOM 578 C C . LEU A 1 72 ? -7.887 -2.082 -4.928 1.00 94.69 72 LEU A C 1
ATOM 580 O O . LEU A 1 72 ? -7.196 -2.191 -5.940 1.00 94.69 72 LEU A O 1
ATOM 584 N N . ARG A 1 73 ? -8.919 -2.899 -4.690 1.00 95.94 73 ARG A N 1
ATOM 585 C CA . ARG A 1 73 ? -9.323 -3.944 -5.635 1.00 95.94 73 ARG A CA 1
ATOM 586 C C . ARG A 1 73 ? -9.721 -3.356 -6.989 1.00 95.94 73 ARG A C 1
ATOM 588 O O . ARG A 1 73 ? -9.400 -3.929 -8.027 1.00 95.94 73 ARG A O 1
ATOM 595 N N . LYS A 1 74 ? -10.455 -2.239 -6.997 1.00 95.88 74 LYS A N 1
ATOM 596 C CA . LYS A 1 74 ? -10.856 -1.548 -8.231 1.00 95.88 74 LYS A CA 1
ATOM 597 C C . LYS A 1 74 ? -9.642 -0.989 -8.973 1.00 95.88 74 LYS A C 1
ATOM 599 O O . LYS A 1 74 ? -9.574 -1.147 -10.187 1.00 95.88 74 LYS A O 1
ATOM 604 N N . MET A 1 75 ? -8.697 -0.384 -8.256 1.00 94.12 75 MET A N 1
ATOM 605 C CA . MET A 1 75 ? -7.438 0.097 -8.826 1.00 94.12 75 MET A CA 1
ATOM 606 C C . MET A 1 75 ? -6.648 -1.046 -9.469 1.00 94.12 75 MET A C 1
ATOM 608 O O . MET A 1 75 ? -6.285 -0.941 -10.636 1.00 94.12 75 MET A O 1
ATOM 612 N N . ALA A 1 76 ? -6.445 -2.154 -8.753 1.00 95.44 76 ALA A N 1
ATOM 613 C CA . ALA A 1 76 ? -5.670 -3.283 -9.259 1.00 95.44 76 ALA A CA 1
ATOM 614 C C . ALA A 1 76 ? -6.258 -3.870 -10.553 1.0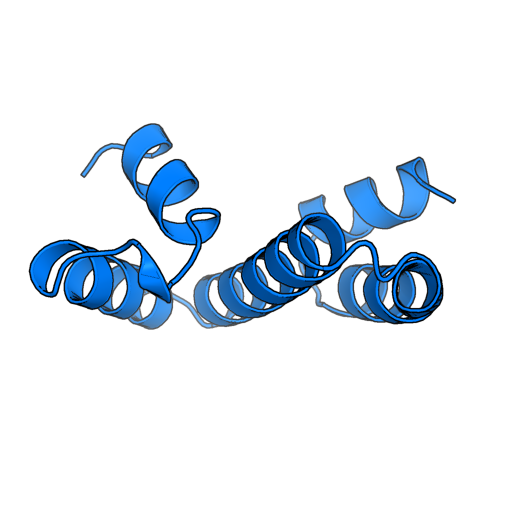0 95.44 76 ALA A C 1
ATOM 616 O O . ALA A 1 76 ? -5.543 -4.094 -11.528 1.00 95.44 76 ALA A O 1
ATOM 617 N N . LYS A 1 77 ? -7.587 -4.008 -10.605 1.00 94.38 77 LYS A N 1
ATOM 618 C CA . LYS A 1 77 ? -8.304 -4.452 -11.808 1.00 94.38 77 LYS A CA 1
ATOM 619 C C . LYS A 1 77 ? -8.250 -3.474 -12.980 1.00 94.38 77 LYS A C 1
ATOM 621 O O . LYS A 1 77 ? -8.518 -3.892 -14.094 1.00 94.38 77 LYS A O 1
ATOM 626 N N . GLY A 1 78 ? -8.016 -2.187 -12.728 1.00 95.75 78 GLY A N 1
ATOM 627 C CA . GLY A 1 78 ? -7.919 -1.171 -13.778 1.00 95.75 78 GLY A CA 1
ATOM 628 C C . GLY A 1 78 ? -6.518 -1.026 -14.373 1.00 95.75 78 GLY A C 1
ATOM 629 O O . GLY A 1 78 ? -6.388 -0.429 -15.436 1.00 95.75 78 GLY A O 1
ATOM 630 N N . ILE A 1 79 ? -5.487 -1.519 -13.678 1.00 92.81 79 ILE A N 1
ATOM 631 C CA . ILE A 1 79 ? -4.089 -1.502 -14.140 1.00 92.81 79 ILE A CA 1
ATOM 632 C C . ILE A 1 79 ? -3.758 -2.757 -14.961 1.00 92.81 79 ILE A C 1
ATOM 634 O O . ILE A 1 79 ? -2.955 -2.667 -15.887 1.00 92.81 79 ILE A O 1
ATOM 638 N N . ARG A 1 80 ? -4.359 -3.903 -14.618 1.00 83.06 80 ARG A N 1
ATOM 639 C CA . ARG A 1 80 ? -4.289 -5.138 -15.416 1.00 83.06 80 ARG A CA 1
ATOM 640 C C . ARG A 1 80 ? -5.027 -5.007 -16.743 1.00 83.06 80 ARG A C 1
ATOM 642 O O . ARG A 1 80 ? -4.532 -5.605 -17.721 1.00 83.06 80 ARG A O 1
#

pLDDT: mean 93.34, std 3.36, range [79.69, 97.06]

Organism: NCBI:txid2778369

InterPro domains:
  IPR002560 Transposase IS204/IS1001/IS1096/IS1165, DDE domain [PF01610] (5-79)

Secondary structure (DSSP, 8-state):
--HHHHHHHHHS-GGG--HHHHHHHHHHHTT-HHHHHHHHHHHHHHHHHHTT-GGGHHHHHHHHHHSS-HHHHHHHHHH-